Protein AF-A0A8T4YB58-F1 (afdb_monomer)

Radius of gyration: 16.14 Å; Cα contacts (8 Å, |Δi|>4): 90; chains: 1; bounding box: 36×35×41 Å

Solvent-accessible surface area (backbone atoms only — not comparable to full-atom values): 5346 Å² total; per-residue (Å²): 141,71,101,63,79,69,75,65,65,72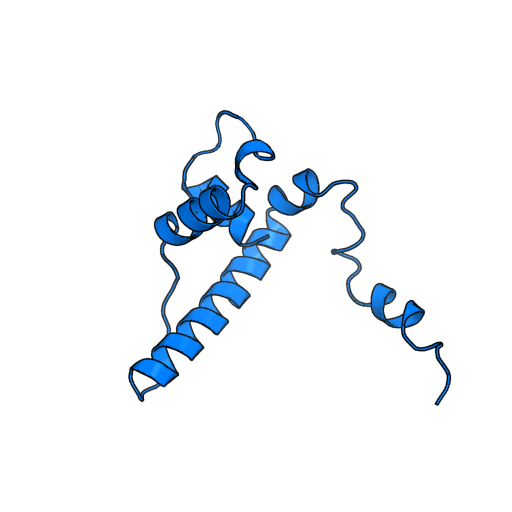,72,75,48,81,77,72,76,72,58,90,46,72,53,49,42,38,68,32,64,70,45,13,59,55,19,49,55,52,55,22,48,55,50,12,50,56,50,12,66,77,65,77,44,94,46,87,49,76,76,56,48,69,59,33,27,47,46,28,54,75,70,64,52,49,83,67,46,66,92,88,58,54,58,61,59,34,17,40,34,56,29,58

Foldseek 3Di:
DDPPPPVVVVPPCPPVPPDPDLLSCLQDQVQLVVLQVVVQVVVQVVVCVVVVHRGGDGDDLQVQLVVCVVVVVVVSDDPPQDSNSSNSSSSD

pLDDT: mean 88.69, std 16.11, range [41.84, 98.44]

Structure (mmCIF, N/CA/C/O backbone):
data_AF-A0A8T4YB58-F1
#
_entry.id   AF-A0A8T4YB58-F1
#
loop_
_atom_site.group_PDB
_atom_site.id
_atom_site.type_symbol
_atom_site.label_atom_id
_atom_site.label_alt_id
_atom_site.label_comp_id
_atom_site.label_asym_id
_atom_site.label_entity_id
_atom_site.label_seq_id
_atom_site.pdbx_PDB_ins_code
_atom_site.Cartn_x
_atom_site.Cartn_y
_atom_site.Cartn_z
_atom_site.occupancy
_atom_site.B_iso_or_equiv
_atom_site.auth_seq_id
_atom_site.auth_comp_id
_atom_site.auth_asym_id
_atom_site.auth_atom_id
_atom_site.pdbx_PDB_model_num
ATOM 1 N N . MET A 1 1 ? 18.262 -28.128 18.429 1.00 41.84 1 MET A N 1
ATOM 2 C CA . MET A 1 1 ? 17.081 -27.540 17.765 1.00 41.84 1 MET A CA 1
ATOM 3 C C . MET A 1 1 ? 15.952 -27.497 18.789 1.00 41.84 1 MET A C 1
ATOM 5 O O . MET A 1 1 ? 15.397 -28.539 19.112 1.00 41.84 1 MET A O 1
ATOM 9 N N . ARG A 1 2 ? 15.737 -26.347 19.440 1.00 42.25 2 ARG A N 1
ATOM 10 C CA . ARG A 1 2 ? 14.755 -26.180 20.525 1.00 42.25 2 ARG A CA 1
ATOM 11 C C . ARG A 1 2 ? 13.692 -25.201 20.042 1.00 42.25 2 ARG A C 1
ATOM 13 O O . ARG A 1 2 ? 14.023 -24.114 19.597 1.00 42.25 2 ARG A O 1
ATOM 20 N N . ILE A 1 3 ? 12.432 -25.605 20.154 1.00 52.03 3 ILE A N 1
ATOM 21 C CA . ILE A 1 3 ? 11.227 -24.817 19.871 1.00 52.03 3 ILE A CA 1
ATOM 22 C C . ILE A 1 3 ? 11.101 -23.701 20.937 1.00 52.03 3 ILE A C 1
ATOM 24 O O . ILE A 1 3 ? 10.251 -23.768 21.818 1.00 52.03 3 ILE A O 1
ATOM 28 N N . ARG A 1 4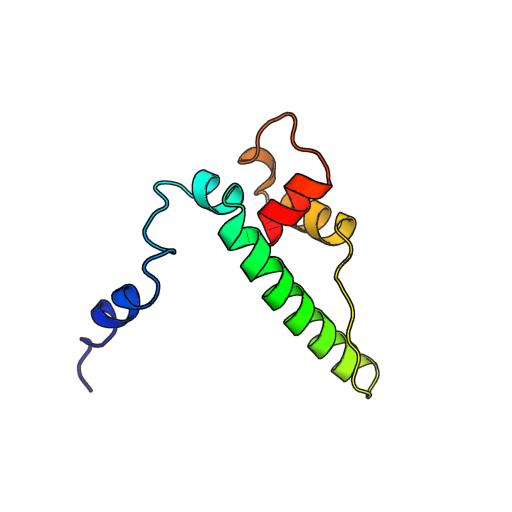 ? 12.030 -22.737 20.969 1.00 47.53 4 ARG A N 1
ATOM 29 C CA . ARG A 1 4 ? 11.962 -21.532 21.824 1.00 47.53 4 ARG A CA 1
ATOM 30 C C . ARG A 1 4 ? 12.247 -20.231 21.069 1.00 47.53 4 ARG A C 1
ATOM 32 O O . ARG A 1 4 ? 12.003 -19.172 21.622 1.00 47.53 4 ARG A O 1
ATOM 39 N N . ASP A 1 5 ? 12.618 -20.301 19.794 1.00 49.81 5 ASP A N 1
ATOM 40 C CA . ASP A 1 5 ? 13.046 -19.129 19.016 1.00 49.81 5 ASP A CA 1
ATOM 41 C C . ASP A 1 5 ? 11.896 -18.433 18.257 1.00 49.81 5 ASP A C 1
ATOM 43 O O . ASP A 1 5 ? 12.127 -17.726 17.282 1.00 49.81 5 ASP A O 1
ATOM 47 N N . CYS A 1 6 ? 10.635 -18.642 18.657 1.00 50.78 6 CYS A N 1
ATOM 48 C CA . CYS A 1 6 ? 9.483 -17.971 18.031 1.00 50.78 6 CYS A CA 1
ATOM 49 C C . CYS A 1 6 ? 8.912 -16.833 18.899 1.00 50.78 6 CYS A C 1
ATOM 51 O O . CYS A 1 6 ? 8.323 -15.895 18.370 1.00 50.78 6 CYS A O 1
ATOM 53 N N . GLN A 1 7 ? 9.134 -16.856 20.221 1.00 46.62 7 GLN A N 1
ATOM 54 C CA . GLN A 1 7 ? 8.638 -15.808 21.127 1.00 46.62 7 GLN A CA 1
ATOM 55 C C . GLN A 1 7 ? 9.510 -14.539 21.141 1.00 46.62 7 GLN A C 1
ATOM 57 O O . GLN A 1 7 ? 9.021 -13.481 21.533 1.00 46.62 7 GLN A O 1
ATOM 62 N N . ASP A 1 8 ? 10.752 -14.600 20.650 1.00 49.28 8 ASP A N 1
ATOM 63 C CA . ASP A 1 8 ? 11.666 -13.448 20.631 1.00 49.28 8 ASP A CA 1
ATOM 64 C C . ASP A 1 8 ? 11.578 -12.597 19.349 1.00 49.28 8 ASP A C 1
ATOM 66 O O . ASP A 1 8 ? 11.941 -11.422 19.362 1.00 49.28 8 ASP A O 1
ATOM 70 N N . ALA A 1 9 ? 11.009 -13.127 18.259 1.00 51.09 9 ALA A N 1
ATOM 71 C CA . ALA A 1 9 ? 10.836 -12.379 17.008 1.00 51.09 9 ALA A CA 1
ATOM 72 C C . ALA A 1 9 ? 9.760 -11.278 17.101 1.00 51.09 9 ALA A C 1
ATOM 74 O O . ALA A 1 9 ? 9.801 -10.295 16.363 1.00 51.09 9 ALA A O 1
ATOM 75 N N . VAL A 1 10 ? 8.819 -11.400 18.044 1.00 50.66 10 VAL A N 1
ATOM 76 C CA . VAL A 1 10 ? 7.717 -10.438 18.236 1.00 50.66 10 VAL A CA 1
ATOM 77 C C . VAL A 1 10 ? 8.208 -9.118 18.860 1.00 50.66 10 VAL A C 1
ATOM 79 O O . VAL A 1 10 ? 7.523 -8.103 18.782 1.00 50.66 10 VAL A O 1
ATOM 82 N N . LYS A 1 11 ? 9.428 -9.075 19.419 1.00 53.16 11 LYS A N 1
ATOM 83 C CA . LYS A 1 11 ? 10.013 -7.854 20.009 1.00 53.16 11 LYS A CA 1
ATOM 84 C C . LYS A 1 11 ? 10.636 -6.878 19.001 1.00 53.16 11 LYS A C 1
ATOM 86 O O . LYS A 1 11 ? 11.054 -5.800 19.415 1.00 53.16 11 LYS A O 1
ATOM 91 N N . HIS A 1 12 ? 10.718 -7.207 17.709 1.00 65.00 12 HIS A N 1
ATOM 92 C CA . HIS A 1 12 ? 11.499 -6.401 16.757 1.00 65.00 12 HIS A CA 1
ATOM 93 C C . HIS A 1 12 ? 10.757 -5.220 16.116 1.00 65.00 12 HIS A C 1
ATOM 95 O O . HIS A 1 12 ? 11.409 -4.264 15.699 1.00 65.00 12 HIS A O 1
ATOM 101 N N . PHE A 1 13 ? 9.423 -5.224 16.091 1.00 73.31 13 PHE A N 1
ATOM 102 C CA . PHE A 1 13 ? 8.633 -4.140 15.498 1.00 73.31 13 PHE A CA 1
ATOM 103 C C . PHE A 1 13 ? 7.691 -3.539 16.538 1.00 73.31 13 PHE A C 1
ATOM 105 O O . PHE A 1 13 ? 6.510 -3.866 16.605 1.00 73.31 13 PHE A O 1
ATOM 112 N N . SER A 1 14 ? 8.222 -2.628 17.355 1.00 80.25 14 SER A N 1
ATOM 113 C CA . SER A 1 14 ? 7.464 -1.926 18.404 1.00 80.25 14 SER A CA 1
ATOM 114 C C . SER A 1 14 ? 6.271 -1.115 17.875 1.00 80.25 14 SER A C 1
ATOM 116 O O . SER A 1 14 ? 5.398 -0.728 18.650 1.00 80.25 14 SER A O 1
ATOM 118 N N . PHE A 1 15 ? 6.221 -0.847 16.567 1.00 80.56 15 PHE A N 1
ATOM 119 C CA . PHE A 1 15 ? 5.096 -0.197 15.899 1.00 80.56 15 PHE A CA 1
ATOM 120 C C . PHE A 1 15 ? 3.982 -1.170 15.482 1.00 80.56 15 PHE A C 1
ATOM 122 O O . PHE A 1 15 ? 2.849 -0.731 15.356 1.00 80.56 15 PHE A O 1
ATOM 129 N N . ALA A 1 16 ? 4.264 -2.470 15.330 1.00 73.38 16 ALA A N 1
ATOM 130 C CA . ALA A 1 16 ? 3.288 -3.465 14.870 1.00 73.38 16 ALA A CA 1
ATOM 131 C C . ALA A 1 16 ? 2.402 -4.025 15.998 1.00 73.38 16 ALA A C 1
ATOM 133 O O . ALA A 1 16 ? 1.309 -4.518 15.748 1.00 73.38 16 ALA A O 1
ATOM 134 N N . SER A 1 17 ? 2.850 -3.957 17.256 1.00 70.06 17 SER A N 1
ATOM 135 C CA . SER A 1 17 ? 2.096 -4.475 18.409 1.00 70.06 17 SER A CA 1
ATOM 136 C C . SER A 1 17 ? 1.112 -3.465 19.016 1.00 70.06 17 SER A C 1
ATOM 138 O O . SER A 1 17 ? 0.610 -3.700 20.114 1.00 70.06 17 SER A O 1
ATOM 140 N N . LYS A 1 18 ? 0.902 -2.304 18.378 1.00 79.38 18 LYS A N 1
ATOM 141 C CA . LYS A 1 18 ? 0.097 -1.197 18.930 1.00 79.38 18 LYS A CA 1
ATOM 142 C C . LYS A 1 18 ? -1.400 -1.328 18.642 1.00 79.38 18 LYS A C 1
ATOM 144 O O . LYS A 1 18 ? -2.201 -0.674 19.303 1.00 79.38 18 LYS A O 1
ATOM 149 N N . HIS A 1 19 ? -1.768 -2.144 17.663 1.00 85.50 19 HIS A N 1
ATOM 150 C CA . HIS A 1 19 ? -3.119 -2.213 17.114 1.00 85.50 19 HIS A CA 1
ATOM 151 C C . HIS A 1 19 ? -3.966 -3.238 17.865 1.00 85.50 19 HIS A C 1
ATOM 153 O O . HIS A 1 19 ? -3.537 -4.370 18.087 1.00 85.50 19 HIS A O 1
ATOM 159 N N . VAL A 1 20 ? -5.178 -2.843 18.258 1.00 84.38 20 VAL A N 1
ATOM 160 C CA . VAL A 1 20 ? -6.095 -3.685 19.046 1.00 84.38 20 VAL A CA 1
ATOM 161 C C . VAL A 1 20 ? -6.994 -4.518 18.128 1.00 84.38 20 VAL A C 1
ATOM 163 O O . VAL A 1 20 ? -7.441 -5.604 18.500 1.00 84.38 20 VAL A O 1
ATOM 166 N N . SER A 1 21 ? -7.234 -4.040 16.907 1.00 91.62 21 SER A N 1
ATOM 167 C CA . SER A 1 21 ? -8.074 -4.690 15.907 1.00 91.62 21 SER A CA 1
ATOM 168 C C . SER A 1 21 ? -7.482 -4.607 14.498 1.00 91.62 21 SER A C 1
ATOM 170 O O . SER A 1 21 ? -6.671 -3.739 14.185 1.00 91.62 21 SER A O 1
ATOM 172 N N . LEU A 1 22 ? -7.950 -5.486 13.606 1.00 92.25 22 LEU A N 1
ATOM 173 C CA . LEU A 1 22 ? -7.614 -5.418 12.180 1.00 92.25 22 LEU A CA 1
ATOM 174 C C . LEU A 1 22 ? -8.060 -4.091 11.548 1.00 92.25 22 LEU A C 1
ATOM 176 O O . LEU A 1 22 ? -7.406 -3.592 10.643 1.00 92.25 22 LEU A O 1
ATOM 180 N N . GLN A 1 23 ? -9.156 -3.504 12.031 1.00 94.38 23 GLN A N 1
ATOM 181 C CA . GLN A 1 23 ? -9.595 -2.191 11.569 1.00 94.38 23 GLN A CA 1
ATOM 182 C C . GLN A 1 23 ? -8.573 -1.100 11.916 1.00 94.38 23 GLN A C 1
ATOM 184 O O . GLN A 1 23 ? -8.353 -0.221 11.091 1.00 94.38 23 GLN A O 1
ATOM 189 N N . ASP A 1 24 ? -7.926 -1.180 13.083 1.00 93.25 24 ASP A N 1
ATOM 190 C CA . ASP A 1 24 ? -6.880 -0.227 13.468 1.00 93.25 24 ASP A CA 1
ATOM 191 C C . ASP A 1 24 ? -5.666 -0.340 12.546 1.00 93.25 24 ASP A C 1
ATOM 193 O O . ASP A 1 24 ? -5.118 0.680 12.147 1.00 93.25 24 ASP A O 1
ATOM 197 N N . VAL A 1 25 ? -5.280 -1.566 12.170 1.00 94.31 25 VAL A N 1
ATOM 198 C CA . VAL A 1 25 ? -4.190 -1.804 11.206 1.00 94.31 25 VAL A CA 1
ATOM 199 C C . VAL A 1 25 ? -4.533 -1.171 9.858 1.00 94.31 25 VAL A C 1
ATOM 201 O O . VAL A 1 25 ? -3.786 -0.338 9.367 1.00 94.31 25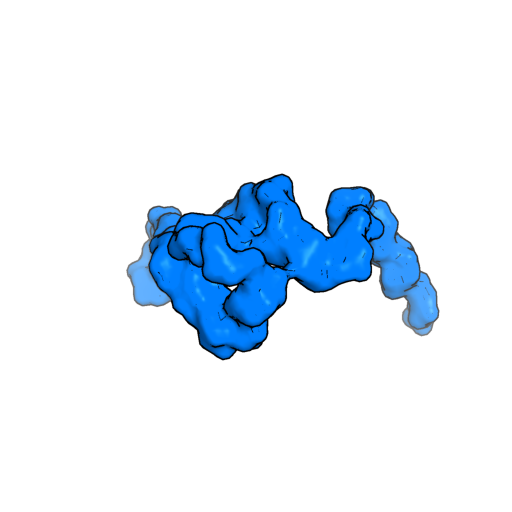 VAL A O 1
ATOM 204 N N . LEU A 1 26 ? -5.712 -1.478 9.308 1.00 94.50 26 LEU A N 1
ATOM 205 C CA . LEU A 1 26 ? -6.162 -0.981 8.000 1.00 94.50 26 LEU A CA 1
ATOM 206 C C . LEU A 1 26 ? -6.330 0.549 7.928 1.00 94.50 26 LEU A C 1
ATOM 208 O O . LEU A 1 26 ? -6.500 1.095 6.839 1.00 94.50 26 LEU A O 1
ATOM 212 N N . LEU A 1 27 ? -6.384 1.238 9.069 1.00 94.50 27 LEU A N 1
ATOM 213 C CA . LEU A 1 27 ? -6.548 2.691 9.150 1.00 94.50 27 LEU A CA 1
ATOM 214 C C . LEU A 1 27 ? -5.273 3.408 9.613 1.00 94.50 27 LEU A C 1
ATOM 216 O O . LEU A 1 27 ? -5.287 4.636 9.731 1.00 94.50 27 LEU A O 1
ATOM 220 N N . ASP A 1 28 ? -4.188 2.676 9.865 1.00 95.06 28 ASP A N 1
ATOM 221 C CA . ASP A 1 28 ? -2.918 3.252 10.284 1.00 95.06 28 ASP A CA 1
ATOM 222 C C . ASP A 1 28 ? -2.171 3.847 9.083 1.00 95.06 28 ASP A C 1
ATOM 224 O O . ASP A 1 28 ? -1.776 3.157 8.141 1.00 95.06 28 ASP A O 1
ATOM 228 N N . HIS A 1 29 ? -1.980 5.164 9.122 1.00 94.69 29 HIS A N 1
ATOM 229 C CA . HIS A 1 29 ? -1.328 5.895 8.042 1.00 94.69 29 HIS A CA 1
ATOM 230 C C . HIS A 1 29 ? 0.177 5.614 7.947 1.00 94.69 29 HIS A C 1
ATOM 232 O O . HIS A 1 29 ? 0.711 5.559 6.840 1.00 94.69 29 HIS A O 1
ATOM 238 N N . ASP A 1 30 ? 0.859 5.410 9.075 1.00 95.00 30 ASP A N 1
ATOM 239 C CA . ASP A 1 30 ? 2.300 5.152 9.087 1.00 95.00 30 ASP A CA 1
ATOM 240 C C . ASP A 1 30 ? 2.592 3.748 8.533 1.00 95.00 30 ASP A C 1
ATOM 242 O O . ASP A 1 30 ? 3.548 3.563 7.772 1.00 95.00 30 ASP A O 1
ATOM 246 N N . LEU A 1 31 ? 1.731 2.770 8.848 1.00 95.06 31 LEU A N 1
ATOM 247 C CA . LEU A 1 31 ? 1.772 1.447 8.222 1.00 95.06 31 LEU A CA 1
ATOM 248 C C . LEU A 1 31 ? 1.481 1.527 6.723 1.00 95.06 31 LEU A C 1
ATOM 250 O O . LEU A 1 31 ? 2.242 0.950 5.949 1.00 95.06 31 LEU A O 1
ATOM 254 N N . ALA A 1 32 ? 0.473 2.295 6.298 1.00 96.88 32 ALA A N 1
ATOM 255 C CA . ALA A 1 32 ? 0.188 2.498 4.875 1.00 96.88 32 ALA A CA 1
ATOM 256 C C . ALA A 1 32 ? 1.386 3.102 4.119 1.00 96.88 32 ALA A C 1
ATOM 258 O O . ALA A 1 32 ? 1.738 2.639 3.037 1.00 96.88 32 ALA A O 1
ATOM 259 N N . MET A 1 33 ? 2.077 4.090 4.698 1.00 96.94 33 MET A N 1
ATOM 260 C CA . MET A 1 33 ? 3.270 4.687 4.082 1.00 96.94 33 MET A CA 1
ATOM 261 C C . MET A 1 33 ? 4.422 3.685 3.919 1.00 96.94 33 MET A C 1
ATOM 263 O O . MET A 1 33 ? 5.103 3.684 2.889 1.00 96.94 33 MET A O 1
ATOM 267 N N . LEU A 1 34 ? 4.651 2.826 4.918 1.00 96.25 34 LEU A N 1
ATOM 268 C CA . LEU A 1 34 ? 5.627 1.736 4.815 1.00 96.25 34 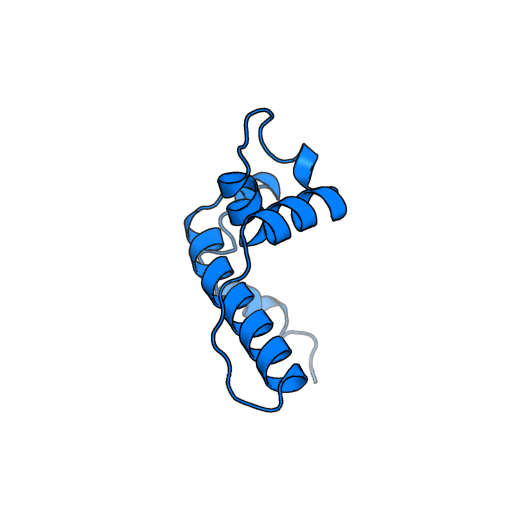LEU A CA 1
ATOM 269 C C . LEU A 1 34 ? 5.189 0.703 3.762 1.00 96.25 34 LEU A C 1
ATOM 271 O O . LEU A 1 34 ? 5.994 0.239 2.950 1.00 96.25 34 LEU A O 1
ATOM 275 N N . GLY A 1 35 ? 3.897 0.398 3.754 1.00 97.00 35 GLY A N 1
ATOM 276 C CA . GLY A 1 35 ? 3.213 -0.457 2.804 1.00 97.00 35 GLY A CA 1
ATOM 277 C C . GLY A 1 35 ? 3.376 -0.049 1.348 1.00 97.00 35 GLY A C 1
ATOM 278 O O . GLY A 1 35 ? 3.768 -0.885 0.532 1.00 97.00 35 GLY A O 1
ATOM 279 N N . ASP A 1 36 ? 3.153 1.229 1.015 1.00 97.75 36 ASP A N 1
ATOM 280 C CA . ASP A 1 36 ? 3.326 1.783 -0.341 1.00 97.75 36 ASP A CA 1
ATOM 281 C C . ASP A 1 36 ? 4.732 1.464 -0.863 1.00 97.75 36 ASP A C 1
ATOM 283 O O . ASP A 1 36 ? 4.896 1.031 -2.007 1.00 97.75 36 ASP A O 1
ATOM 287 N N . ALA A 1 37 ? 5.764 1.584 -0.021 1.00 98.00 37 ALA A N 1
ATOM 288 C CA . ALA A 1 37 ? 7.129 1.245 -0.412 1.00 98.00 37 ALA A CA 1
ATOM 289 C C . ALA A 1 37 ? 7.293 -0.256 -0.717 1.00 98.00 37 ALA A C 1
ATOM 291 O O . ALA A 1 37 ? 7.868 -0.610 -1.752 1.00 98.00 37 ALA A O 1
ATOM 292 N N . TYR A 1 38 ? 6.768 -1.144 0.132 1.00 97.75 38 TYR A N 1
ATOM 293 C CA . TYR A 1 38 ? 6.858 -2.594 -0.076 1.00 97.75 38 TYR A CA 1
ATOM 294 C C . TYR A 1 38 ? 6.049 -3.077 -1.276 1.00 97.75 38 TYR A C 1
ATOM 296 O O . TYR A 1 38 ? 6.566 -3.822 -2.114 1.00 97.75 38 TYR A O 1
ATOM 304 N N . VAL A 1 39 ? 4.809 -2.617 -1.408 1.00 98.06 39 VAL A N 1
ATOM 305 C CA . VAL A 1 39 ? 3.929 -2.944 -2.530 1.00 98.06 39 VAL A CA 1
ATOM 306 C C . VAL A 1 39 ? 4.556 -2.481 -3.845 1.00 98.06 39 VAL A C 1
ATOM 308 O O . VAL A 1 39 ? 4.637 -3.262 -4.799 1.00 98.06 39 VAL A O 1
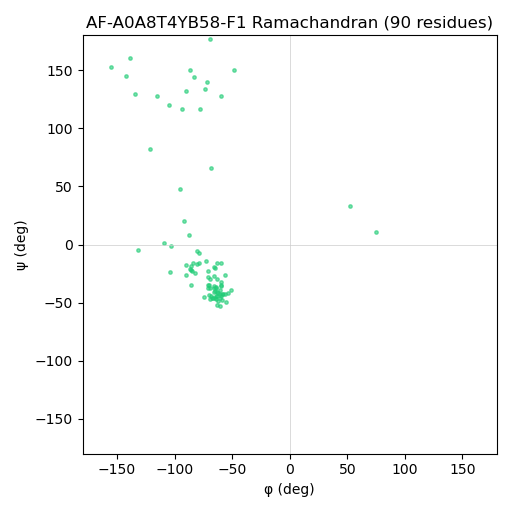ATOM 311 N N . ASN A 1 40 ? 5.076 -1.251 -3.895 1.00 98.38 40 ASN A N 1
ATOM 312 C CA . ASN A 1 40 ? 5.741 -0.730 -5.088 1.00 98.38 40 ASN A CA 1
ATOM 313 C C . ASN A 1 40 ? 7.033 -1.484 -5.412 1.00 98.38 40 ASN A C 1
ATOM 315 O O . ASN A 1 40 ? 7.311 -1.718 -6.591 1.00 98.38 40 ASN A O 1
ATOM 319 N N . PHE A 1 41 ? 7.806 -1.894 -4.402 1.00 98.44 41 PHE A N 1
ATOM 320 C CA . PHE A 1 41 ? 9.016 -2.688 -4.601 1.00 98.44 41 PHE A CA 1
ATOM 321 C C . PHE A 1 41 ? 8.700 -4.053 -5.223 1.00 98.44 41 PHE A C 1
ATOM 323 O O . PHE A 1 41 ? 9.245 -4.390 -6.276 1.00 98.44 41 PHE A O 1
ATOM 330 N N . VAL A 1 42 ? 7.767 -4.808 -4.636 1.00 98.38 42 VAL A N 1
ATOM 331 C CA . VAL A 1 42 ? 7.368 -6.130 -5.149 1.00 98.38 42 VAL A CA 1
ATOM 332 C C . VAL A 1 42 ? 6.755 -6.016 -6.545 1.00 98.38 42 VAL A C 1
ATOM 334 O O . VAL A 1 42 ? 7.075 -6.809 -7.432 1.00 98.38 42 VAL A O 1
ATOM 337 N N . TYR A 1 43 ? 5.917 -5.004 -6.781 1.00 98.25 43 TYR A N 1
ATOM 338 C CA . TYR A 1 43 ? 5.334 -4.760 -8.098 1.00 98.25 43 TYR A CA 1
ATOM 339 C C . TYR A 1 43 ? 6.393 -4.425 -9.154 1.00 98.25 43 TYR A C 1
ATOM 341 O O . TYR A 1 43 ? 6.370 -4.971 -10.259 1.00 98.25 43 TYR A O 1
ATOM 349 N N . SER A 1 44 ? 7.348 -3.563 -8.805 1.00 98.38 44 SER A N 1
ATOM 350 C CA . SER A 1 44 ? 8.482 -3.201 -9.659 1.00 98.38 44 SER A CA 1
ATOM 351 C C . SER A 1 44 ? 9.342 -4.418 -9.995 1.00 98.38 44 SER A C 1
ATOM 353 O O . SER A 1 44 ? 9.692 -4.617 -11.159 1.00 98.38 44 SER A O 1
ATOM 355 N N . LEU A 1 45 ? 9.610 -5.284 -9.015 1.00 98.44 45 LEU A N 1
ATOM 356 C CA . LEU A 1 45 ? 10.348 -6.528 -9.218 1.00 98.44 45 LEU A CA 1
ATOM 357 C C . LEU A 1 45 ? 9.603 -7.472 -10.171 1.00 98.44 45 LEU A C 1
ATOM 359 O O . LEU A 1 45 ? 10.168 -7.924 -11.164 1.00 98.44 45 LEU A O 1
ATOM 363 N N . ALA A 1 46 ? 8.307 -7.695 -9.937 1.00 98.25 46 ALA A N 1
ATOM 364 C CA . ALA A 1 46 ? 7.483 -8.543 -10.795 1.00 98.25 46 ALA A CA 1
ATOM 365 C C . ALA A 1 46 ? 7.411 -8.020 -12.239 1.00 98.25 46 ALA A C 1
ATOM 367 O O . ALA A 1 46 ? 7.437 -8.796 -13.196 1.00 98.25 46 ALA A O 1
ATOM 368 N N . LEU A 1 47 ? 7.331 -6.699 -12.420 1.00 98.25 47 LEU A N 1
ATOM 369 C CA . LEU A 1 47 ? 7.381 -6.086 -13.744 1.00 98.25 47 LEU A CA 1
ATOM 370 C C . LEU A 1 47 ? 8.758 -6.180 -14.390 1.00 98.25 47 LEU A C 1
ATOM 372 O O . LEU A 1 47 ? 8.820 -6.315 -15.611 1.00 98.25 47 LEU A O 1
ATOM 376 N N . SER A 1 48 ? 9.824 -6.098 -13.597 1.00 98.44 48 SER A N 1
ATOM 377 C CA . SER A 1 48 ? 11.193 -6.218 -14.090 1.00 98.44 48 SER A CA 1
ATOM 378 C C . SER A 1 48 ? 11.437 -7.609 -14.668 1.00 98.44 48 SER A C 1
ATOM 380 O O . SER A 1 48 ? 11.893 -7.724 -15.804 1.00 98.44 48 SER A O 1
ATOM 382 N N . GLU A 1 49 ? 11.020 -8.649 -13.939 1.00 98.38 49 GLU A N 1
ATOM 383 C CA . GLU A 1 49 ? 11.060 -10.043 -14.398 1.00 98.38 49 GLU A CA 1
ATOM 384 C C . GLU A 1 49 ? 10.247 -10.235 -15.683 1.00 98.38 49 GLU A C 1
ATOM 386 O O . GLU A 1 49 ? 10.743 -10.769 -16.672 1.00 98.38 49 GLU A O 1
ATOM 391 N N . ARG A 1 50 ? 9.009 -9.720 -15.721 1.00 98.31 50 ARG A N 1
ATOM 392 C CA . ARG A 1 50 ? 8.137 -9.843 -16.902 1.00 98.31 50 ARG A CA 1
ATOM 393 C C . ARG A 1 50 ? 8.642 -9.099 -18.137 1.00 98.31 50 ARG A C 1
ATOM 395 O O . ARG A 1 50 ? 8.252 -9.454 -19.244 1.00 98.31 50 ARG A O 1
ATOM 402 N N . GLN A 1 51 ? 9.423 -8.036 -17.961 1.00 98.06 51 GLN A N 1
ATOM 403 C CA . GLN A 1 51 ? 9.927 -7.203 -19.059 1.00 98.06 51 GLN A CA 1
ATOM 404 C C . GLN A 1 51 ? 11.398 -7.473 -19.393 1.00 98.06 51 GLN A C 1
ATOM 406 O O . GLN A 1 51 ? 11.922 -6.834 -20.304 1.00 98.06 51 GLN A O 1
ATOM 411 N N . HIS A 1 52 ? 12.059 -8.378 -18.664 1.00 97.94 52 HIS A N 1
ATOM 412 C CA . HIS A 1 52 ? 13.488 -8.683 -18.786 1.00 97.94 52 HIS A CA 1
ATOM 413 C C . HIS A 1 52 ? 14.403 -7.447 -18.700 1.00 97.94 52 HIS A C 1
ATOM 415 O O . HIS A 1 52 ? 15.443 -7.377 -19.354 1.00 97.94 52 HIS A O 1
ATOM 421 N N . LYS A 1 53 ? 14.013 -6.446 -17.902 1.00 98.19 53 LYS A N 1
ATOM 422 C CA . LYS A 1 53 ? 14.816 -5.242 -17.637 1.00 98.19 53 LYS A CA 1
ATOM 423 C C . LYS A 1 53 ? 14.424 -4.616 -16.297 1.00 98.19 53 LYS A C 1
ATOM 425 O O . LYS A 1 53 ? 13.261 -4.733 -15.923 1.00 98.19 53 LYS A O 1
ATOM 430 N N . PRO A 1 54 ? 15.322 -3.900 -15.600 1.00 97.88 54 PRO A N 1
ATOM 431 C CA . PRO A 1 54 ? 14.963 -3.182 -14.380 1.00 97.88 54 PRO A CA 1
ATOM 432 C C . PRO A 1 54 ? 13.871 -2.135 -14.640 1.00 97.88 54 PRO A C 1
ATOM 434 O O . PRO A 1 54 ? 13.997 -1.293 -15.533 1.00 97.88 54 PRO A O 1
ATOM 437 N N . VAL A 1 55 ? 12.795 -2.182 -13.857 1.00 97.88 55 VAL A N 1
ATOM 438 C CA . VAL A 1 55 ? 11.651 -1.268 -13.935 1.00 97.88 55 VAL A CA 1
ATOM 439 C C . VAL A 1 55 ? 11.283 -0.807 -12.533 1.00 97.88 55 VAL A C 1
ATOM 441 O O . VAL A 1 55 ? 11.057 -1.629 -11.655 1.00 97.88 55 VAL A O 1
ATOM 444 N N . GLY A 1 56 ? 11.145 0.508 -12.349 1.00 97.56 56 GLY A N 1
ATOM 445 C CA . GLY A 1 56 ? 10.489 1.100 -11.184 1.00 97.56 56 GLY A CA 1
ATOM 446 C C . GLY A 1 56 ? 9.107 1.618 -11.569 1.00 97.56 56 GLY A C 1
ATOM 447 O O . GLY A 1 56 ? 8.995 2.477 -12.448 1.00 97.56 56 GLY A O 1
ATOM 448 N N . ARG A 1 57 ? 8.046 1.102 -10.946 1.00 97.75 57 ARG A N 1
ATOM 449 C CA . ARG A 1 57 ? 6.679 1.610 -11.129 1.00 97.75 57 ARG A CA 1
ATOM 450 C C . ARG A 1 57 ? 5.898 1.591 -9.828 1.00 97.75 57 ARG A C 1
ATOM 452 O O . ARG A 1 57 ? 6.001 0.654 -9.046 1.00 97.75 57 ARG A O 1
ATOM 459 N N . LYS A 1 58 ? 5.038 2.599 -9.675 1.00 97.44 58 LYS A N 1
ATOM 460 C CA . LYS A 1 58 ? 4.017 2.609 -8.633 1.00 97.44 58 LYS A CA 1
ATOM 461 C C . LYS A 1 58 ? 2.782 1.821 -9.053 1.00 97.44 58 LYS A C 1
ATOM 463 O O . LYS A 1 58 ? 2.395 1.846 -10.229 1.00 97.44 58 LYS A O 1
ATOM 468 N N . VAL A 1 59 ? 2.161 1.141 -8.096 1.00 97.44 59 VAL A N 1
ATOM 469 C CA . VAL A 1 59 ? 0.845 0.527 -8.286 1.00 97.44 59 VAL A CA 1
ATOM 470 C C . VAL A 1 59 ? -0.210 1.632 -8.334 1.00 97.44 59 VAL A C 1
ATOM 472 O O . VAL A 1 59 ? -0.143 2.620 -7.610 1.00 97.44 59 VAL A O 1
ATOM 475 N N . ALA A 1 60 ? -1.197 1.499 -9.218 1.00 97.12 60 ALA A N 1
ATOM 476 C CA . ALA A 1 60 ? -2.293 2.458 -9.270 1.00 97.12 60 ALA A CA 1
ATOM 477 C C . ALA A 1 60 ? -3.238 2.258 -8.074 1.00 97.12 60 ALA A C 1
ATOM 479 O O . ALA A 1 60 ? -3.700 1.141 -7.836 1.00 97.12 60 ALA A O 1
ATOM 480 N N . SER A 1 61 ? -3.638 3.341 -7.401 1.00 95.50 61 SER A N 1
ATOM 481 C CA . SER A 1 61 ? -4.563 3.281 -6.254 1.00 95.50 61 SER A CA 1
ATOM 482 C C . SER A 1 61 ? -5.901 2.602 -6.587 1.00 95.50 61 SER A C 1
ATOM 484 O O . SER A 1 61 ? -6.548 2.025 -5.722 1.00 95.50 61 SER A O 1
ATOM 486 N N . SER A 1 62 ? -6.338 2.620 -7.852 1.00 97.38 62 SER A N 1
ATOM 487 C CA . SER A 1 62 ? -7.526 1.877 -8.296 1.00 97.38 62 SER A CA 1
ATOM 488 C C . SER A 1 62 ? -7.358 0.358 -8.216 1.00 97.38 62 SER A C 1
ATOM 490 O O . SER A 1 62 ? -8.321 -0.338 -7.899 1.00 97.38 62 SER A O 1
ATOM 492 N N . VAL A 1 63 ? -6.155 -0.155 -8.485 1.00 97.88 63 VAL A N 1
ATOM 493 C CA . VAL A 1 63 ? -5.833 -1.584 -8.386 1.00 97.88 63 VAL A CA 1
ATOM 494 C C . VAL A 1 63 ? -5.854 -2.017 -6.924 1.00 97.88 63 VAL A C 1
ATOM 496 O O . VAL A 1 63 ? -6.484 -3.022 -6.607 1.00 97.88 63 VAL A O 1
ATOM 499 N N . LEU A 1 64 ? -5.256 -1.221 -6.036 1.00 97.75 64 LEU A N 1
ATOM 500 C CA . LEU A 1 64 ? -5.230 -1.484 -4.594 1.00 97.75 64 LEU A CA 1
ATOM 501 C C . LEU A 1 64 ? -6.624 -1.393 -3.963 1.00 97.75 64 LEU A C 1
ATOM 503 O O . LEU A 1 64 ? -7.070 -2.329 -3.303 1.00 97.75 64 LEU A O 1
ATOM 507 N N . ALA A 1 65 ? -7.392 -0.349 -4.283 1.00 97.19 65 ALA A N 1
ATOM 508 C CA . ALA A 1 65 ? -8.778 -0.236 -3.832 1.00 97.19 65 ALA A CA 1
ATOM 509 C C . ALA A 1 65 ? -9.657 -1.402 -4.327 1.00 97.19 65 ALA A C 1
ATOM 511 O O . ALA A 1 65 ? -10.565 -1.857 -3.628 1.00 97.19 65 ALA A O 1
ATOM 512 N N . MET A 1 66 ? -9.399 -1.914 -5.536 1.00 97.69 66 MET A N 1
ATOM 513 C CA . MET A 1 66 ? -10.066 -3.116 -6.037 1.00 97.69 66 MET A CA 1
ATOM 514 C C . MET A 1 66 ? -9.613 -4.374 -5.283 1.00 97.69 66 MET A C 1
ATOM 516 O O . MET A 1 66 ? -10.451 -5.240 -5.024 1.00 97.69 66 MET A O 1
ATOM 520 N N . ALA A 1 67 ? -8.336 -4.480 -4.911 1.00 97.31 67 ALA A N 1
ATOM 521 C CA . ALA A 1 67 ? -7.817 -5.593 -4.120 1.00 97.31 67 ALA A CA 1
ATOM 522 C C . ALA A 1 67 ? -8.522 -5.687 -2.758 1.00 97.31 67 ALA A C 1
ATOM 524 O O . ALA A 1 67 ? -9.010 -6.761 -2.419 1.00 97.31 67 ALA A O 1
ATOM 525 N N . VAL A 1 68 ? -8.714 -4.563 -2.057 1.00 96.75 68 VAL A N 1
ATOM 526 C CA . VAL A 1 68 ? -9.453 -4.505 -0.774 1.00 96.75 68 VAL A CA 1
ATOM 527 C C . VAL A 1 68 ? -10.903 -4.972 -0.896 1.00 96.75 68 VAL A C 1
ATOM 529 O O . VAL A 1 68 ? -11.460 -5.599 0.007 1.00 96.75 68 VAL A O 1
ATOM 532 N N . ARG A 1 69 ? -11.554 -4.681 -2.026 1.00 95.69 69 ARG A N 1
ATOM 533 C CA . ARG A 1 69 ? -12.917 -5.170 -2.288 1.00 95.69 69 ARG A CA 1
ATOM 534 C C . ARG A 1 69 ? -12.927 -6.671 -2.534 1.00 95.69 69 ARG A C 1
ATOM 536 O O . ARG A 1 69 ? -13.789 -7.363 -2.004 1.00 95.69 69 ARG A O 1
ATOM 543 N N . LYS A 1 70 ? -11.972 -7.166 -3.325 1.00 97.75 70 LYS A N 1
ATOM 544 C CA . LYS A 1 70 ? -11.858 -8.589 -3.668 1.00 97.75 70 LYS A CA 1
ATOM 545 C C . LYS A 1 70 ? -11.407 -9.453 -2.490 1.00 97.75 70 LYS A C 1
ATOM 547 O O . LYS A 1 70 ? -11.781 -10.617 -2.448 1.00 97.75 70 LYS A O 1
ATOM 552 N N . SER A 1 71 ? -10.658 -8.896 -1.540 1.00 96.25 71 SER A N 1
ATOM 553 C CA . SER A 1 71 ? -10.241 -9.589 -0.317 1.00 96.25 71 SER A CA 1
ATOM 554 C C . SER A 1 71 ? -11.337 -9.664 0.750 1.00 96.25 71 SER A C 1
ATOM 556 O O . SER A 1 71 ? -11.148 -10.322 1.766 1.00 96.25 71 SER A O 1
ATOM 558 N N . GLY A 1 72 ? -12.476 -8.990 0.548 1.00 95.62 72 GLY A N 1
ATOM 559 C CA .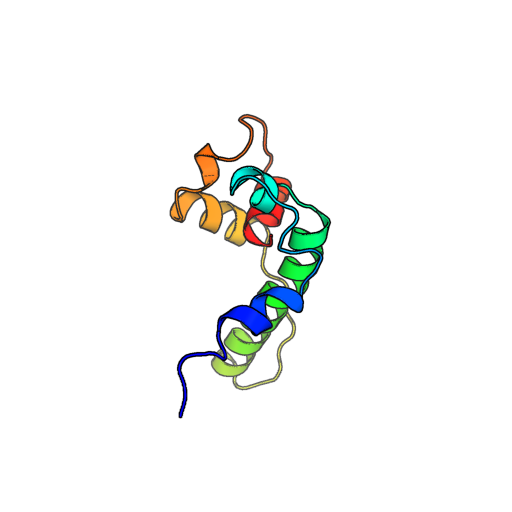 GLY A 1 72 ? -13.552 -8.939 1.538 1.00 95.62 72 GLY A CA 1
ATOM 560 C C . GLY A 1 72 ? -13.260 -8.025 2.731 1.00 95.62 72 GLY A C 1
ATOM 561 O O . GLY A 1 72 ? -14.027 -8.035 3.687 1.00 95.62 72 GLY A O 1
ATOM 562 N N . LEU A 1 73 ? -12.201 -7.206 2.676 1.00 96.06 73 LEU A N 1
ATOM 563 C CA . LEU A 1 73 ? -11.822 -6.280 3.754 1.00 96.06 73 LEU A CA 1
ATOM 564 C C . LEU A 1 73 ? -12.578 -4.945 3.692 1.00 96.06 73 LEU A C 1
ATOM 566 O O . LEU A 1 73 ? -12.647 -4.222 4.683 1.00 96.06 73 LEU A O 1
ATOM 570 N N . ARG A 1 74 ? -13.212 -4.612 2.557 1.00 95.69 74 ARG A N 1
ATOM 571 C CA . ARG A 1 74 ? -13.985 -3.364 2.397 1.00 95.69 74 ARG A CA 1
ATOM 572 C C . ARG A 1 74 ? -15.022 -3.090 3.509 1.00 95.69 74 ARG A C 1
ATOM 574 O O . ARG A 1 74 ? -15.148 -1.912 3.857 1.00 95.69 74 ARG A O 1
ATOM 581 N N . PRO A 1 75 ? -15.765 -4.081 4.048 1.00 96.19 75 PRO A N 1
ATOM 582 C CA . PRO A 1 75 ? -16.713 -3.866 5.145 1.00 96.19 75 PRO A CA 1
ATOM 583 C C . PRO A 1 75 ? -16.069 -3.428 6.467 1.00 96.19 75 PRO A C 1
ATOM 585 O O . PRO A 1 75 ? -16.764 -2.856 7.298 1.00 96.19 75 PRO A O 1
ATOM 588 N N . LEU A 1 76 ? -14.766 -3.663 6.659 1.00 95.69 76 LEU A N 1
ATOM 589 C CA . LEU A 1 76 ? -14.028 -3.215 7.847 1.00 95.69 76 LEU A CA 1
ATOM 590 C C . LEU A 1 76 ? -13.648 -1.730 7.771 1.00 95.69 76 LEU A C 1
ATOM 592 O O . LEU A 1 76 ? -13.312 -1.116 8.780 1.00 95.69 76 LEU A O 1
ATOM 596 N N . LEU A 1 77 ? -13.716 -1.127 6.583 1.00 95.38 77 LEU A N 1
ATOM 597 C CA . LEU A 1 77 ? -13.444 0.294 6.395 1.00 95.38 77 LEU A CA 1
ATOM 598 C C . LEU A 1 77 ? -14.704 1.129 6.640 1.00 95.38 77 LEU A C 1
ATOM 600 O O . LEU A 1 77 ? -15.806 0.681 6.303 1.00 95.38 77 LEU A O 1
ATOM 604 N N . PRO A 1 78 ? -14.563 2.384 7.112 1.00 94.94 78 PRO A N 1
ATOM 605 C CA . PRO A 1 78 ? -15.681 3.308 7.224 1.00 94.94 78 PRO A CA 1
ATOM 606 C C . PRO A 1 78 ? -16.531 3.378 5.946 1.00 94.94 78 PRO A C 1
ATOM 608 O O . PRO A 1 78 ? -16.068 3.190 4.813 1.00 94.94 78 PRO A O 1
ATOM 611 N N . LEU A 1 79 ? -17.825 3.654 6.113 1.00 90.06 79 LEU A N 1
ATOM 612 C CA . LEU A 1 79 ? -18.760 3.673 4.986 1.00 90.06 79 LEU A CA 1
ATOM 613 C C . LEU A 1 79 ? -18.310 4.683 3.914 1.00 90.06 79 LEU A C 1
ATOM 615 O O . LEU A 1 79 ? -18.281 4.364 2.725 1.00 90.06 79 LEU A O 1
ATOM 619 N N . ARG A 1 80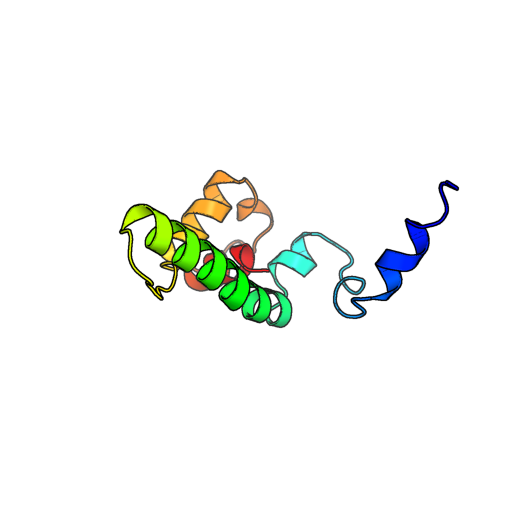 ? -17.866 5.869 4.351 1.00 87.81 80 ARG A N 1
ATOM 620 C CA . ARG A 1 80 ? -17.424 6.992 3.507 1.00 87.81 80 ARG A CA 1
ATOM 621 C C . ARG A 1 80 ? -15.907 7.019 3.285 1.00 87.81 80 ARG A C 1
ATOM 623 O O . ARG A 1 80 ? -15.270 8.057 3.434 1.00 87.81 80 ARG A O 1
ATOM 630 N N . THR A 1 81 ? -15.336 5.877 2.922 1.00 92.00 81 THR A N 1
ATOM 631 C CA . THR A 1 81 ? -13.922 5.774 2.542 1.00 92.00 81 THR A CA 1
ATOM 632 C C . THR A 1 81 ? -13.784 5.905 1.029 1.00 92.00 81 THR A C 1
ATOM 634 O O . THR A 1 81 ? -14.315 5.075 0.283 1.00 92.00 81 THR A O 1
ATOM 637 N N . ASP A 1 82 ? -13.094 6.950 0.571 1.00 93.31 82 ASP A N 1
ATOM 638 C CA . ASP A 1 82 ? -12.804 7.166 -0.847 1.00 93.31 82 ASP A CA 1
ATOM 639 C C . ASP A 1 82 ? -11.803 6.130 -1.400 1.00 93.31 82 ASP A C 1
ATOM 641 O O . ASP A 1 82 ? -11.331 5.235 -0.698 1.00 93.31 82 ASP A O 1
ATOM 645 N N . ARG A 1 83 ? -11.521 6.206 -2.704 1.00 94.38 83 ARG A N 1
ATOM 646 C CA . ARG A 1 83 ? -10.629 5.260 -3.383 1.00 94.38 83 ARG A CA 1
ATOM 647 C C . ARG A 1 83 ? -9.188 5.331 -2.873 1.00 94.38 83 ARG A C 1
ATOM 649 O O . ARG A 1 83 ? -8.542 4.294 -2.838 1.00 94.38 83 ARG A O 1
ATOM 656 N N . HIS A 1 84 ? -8.689 6.519 -2.544 1.00 94.00 84 HIS A N 1
ATOM 657 C CA . HIS A 1 84 ? -7.316 6.687 -2.073 1.00 94.00 84 HIS A CA 1
ATOM 658 C C . HIS A 1 84 ? -7.171 6.066 -0.690 1.00 94.00 84 HIS A C 1
ATOM 660 O O . HIS A 1 84 ? -6.359 5.173 -0.524 1.00 94.00 84 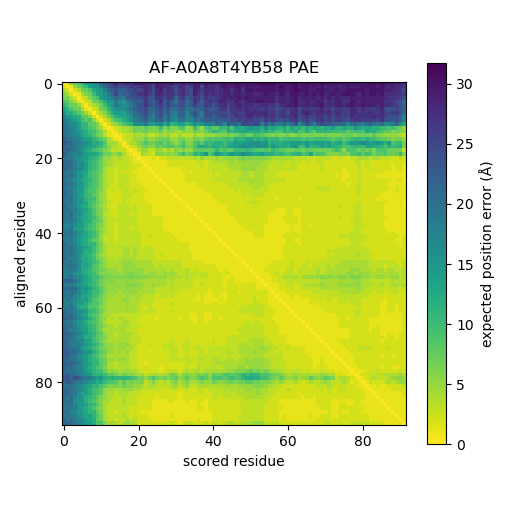HIS A O 1
ATOM 666 N N . LYS A 1 85 ? -8.102 6.346 0.220 1.00 95.19 85 LYS A N 1
ATOM 667 C CA . LYS A 1 85 ? -8.117 5.704 1.542 1.00 95.19 85 LYS A CA 1
ATOM 668 C C . LYS A 1 85 ? -8.336 4.186 1.495 1.00 95.19 85 LYS A C 1
ATOM 670 O O . LYS A 1 85 ? -7.882 3.468 2.373 1.00 95.19 85 LYS A O 1
ATOM 675 N N . GLN A 1 86 ? -9.052 3.676 0.487 1.00 96.88 86 GLN A N 1
ATOM 676 C CA . GLN A 1 86 ? -9.134 2.227 0.244 1.00 96.88 86 GLN A CA 1
ATOM 677 C C . GLN A 1 86 ? -7.807 1.645 -0.257 1.00 96.88 86 GLN A C 1
ATOM 679 O O . GLN A 1 86 ? -7.571 0.465 -0.039 1.00 96.88 86 GLN A O 1
ATOM 684 N N . ALA A 1 87 ? -6.987 2.421 -0.968 1.00 97.00 87 ALA A N 1
ATOM 685 C CA . ALA A 1 87 ? -5.658 1.992 -1.383 1.00 97.00 87 ALA A CA 1
ATOM 686 C C . ALA A 1 87 ? -4.686 2.009 -0.200 1.00 97.00 87 ALA A C 1
ATOM 688 O O . ALA A 1 87 ? -4.032 0.998 0.014 1.00 97.00 87 ALA A O 1
ATOM 689 N N . ASP A 1 88 ? -4.704 3.071 0.608 1.00 97.38 88 ASP A N 1
ATOM 690 C CA . ASP A 1 88 ? -3.894 3.179 1.827 1.00 97.38 88 ASP A CA 1
ATOM 691 C C . ASP A 1 88 ? -4.177 1.995 2.772 1.00 97.38 88 ASP A C 1
ATOM 693 O O . ASP A 1 88 ? -3.265 1.346 3.269 1.00 97.38 88 ASP A O 1
ATOM 697 N N . ALA A 1 89 ? -5.451 1.621 2.928 1.00 96.88 89 ALA A N 1
ATOM 698 C CA . ALA A 1 89 ? -5.845 0.445 3.706 1.00 96.88 89 ALA A CA 1
ATOM 699 C C . ALA A 1 89 ? -5.378 -0.898 3.118 1.00 96.88 89 ALA A C 1
ATOM 701 O O . ALA A 1 89 ? -5.409 -1.910 3.804 1.00 96.88 89 ALA A O 1
ATOM 702 N N . ALA A 1 90 ? -5.038 -0.948 1.830 1.00 97.12 90 ALA A N 1
ATOM 703 C CA . ALA A 1 90 ? -4.439 -2.129 1.213 1.00 97.12 90 ALA A CA 1
ATOM 704 C C . ALA A 1 90 ? -2.928 -2.203 1.464 1.00 97.12 90 ALA A C 1
ATOM 706 O O . ALA A 1 90 ? -2.340 -3.272 1.315 1.00 97.12 90 ALA A O 1
ATOM 707 N N . GLU A 1 91 ? -2.312 -1.047 1.712 1.00 96.75 91 GLU A N 1
AT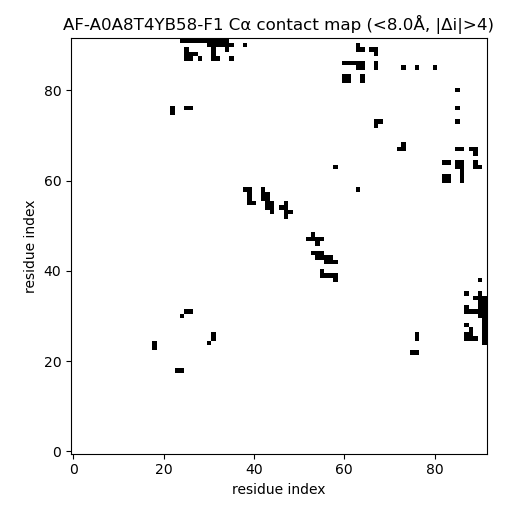OM 708 C CA . GLU A 1 91 ? -0.879 -0.885 1.918 1.00 96.75 91 GLU A CA 1
ATOM 709 C C . GLU A 1 91 ? -0.509 -1.126 3.388 1.00 96.75 91 GLU A C 1
ATOM 711 O O . GLU A 1 91 ? 0.544 -1.706 3.640 1.00 96.75 91 GLU A O 1
ATOM 716 N N . ALA A 1 92 ? -1.380 -0.752 4.330 1.00 94.31 92 ALA A N 1
ATOM 717 C CA . ALA A 1 92 ? -1.214 -1.019 5.762 1.00 94.31 92 ALA A CA 1
ATOM 718 C C . ALA A 1 92 ? -1.308 -2.513 6.124 1.00 94.31 92 ALA A C 1
ATOM 720 O O . ALA A 1 92 ? -0.471 -2.963 6.944 1.00 94.31 92 ALA A O 1
#

Nearest PDB structures (foldseek):
  1ztd-assembly1_B  TM=8.817E-01  e=5.338E-04  Pyrococcus furiosus

Sequence (92 aa):
MRIRDCQDAVKHFSFASKHVSLQDVLLDHDLAMLGDAYVNFVYSLALSERQHKPVGRKVASSVLAMAVRKSGLRPLLPLRTDRHKQADAAEA

Mean predicted aligned error: 6.82 Å

Secondary structure (DSSP, 8-state):
--TTTTSSGGGS-TTGGG-SSHHHHHT-HHHHHHHHHHHHHHHHHHHHHHHTS----PPPHHHHHHHHHHTT-GGGS-TT--HHHHHHHHH-